Protein AF-A0A8T2M2I5-F1 (afdb_monomer_lite)

InterPro domains:
  IPR001315 CARD domain [PF00619] (6-70)
  IPR001315 CARD domain [PS50209] (1-70)
  IPR011029 Death-like domain superfamily [G3DSA:1.10.533.10] (4-73)
  IPR011029 Death-like domain superfamily [SSF47986] (6-71)

Organism: Astyanax mexicanus (NCBI:txid7994)

pLDDT: mean 75.89, std 15.06, range [43.91, 91.56]

Foldseek 3Di:
DDPVVLVVVLVCCLVDPDPVNLLVVLVVQCVDVVRLDDPVLSCCLVPVDPDSSSSSNSVSVSSVVSVCVVVVVDPPPPPPPPPPPDDDDD

Sequence (90 aa):
LSVDQLSNARLGLIEGVSEAVLKDVIDGLRAANPPVLTGREANQIMQGNQVQEDRVGQLVDVVCKKGDVASGYENHWQDGATSHQINPQI

Radius of gyration: 18.2 Å; chains: 1; bounding box: 41×56×34 Å

Structure (mmCIF, N/CA/C/O backbone):
data_AF-A0A8T2M2I5-F1
#
_entry.id   AF-A0A8T2M2I5-F1
#
loop_
_atom_site.group_PDB
_atom_site.id
_atom_site.type_symbol
_atom_site.label_atom_id
_atom_site.label_alt_id
_atom_site.label_comp_id
_atom_site.label_asym_id
_atom_site.label_entity_id
_atom_site.label_seq_id
_atom_site.pdbx_PDB_ins_code
_atom_site.Cartn_x
_atom_site.Cartn_y
_atom_site.Cartn_z
_atom_site.occupancy
_atom_site.B_iso_or_equiv
_atom_site.auth_seq_id
_atom_site.auth_comp_id
_atom_site.auth_asym_id
_atom_site.auth_atom_id
_atom_site.pdbx_PDB_model_num
ATOM 1 N N . LEU A 1 1 ? -8.077 0.241 -13.276 1.00 54.56 1 LEU A N 1
ATOM 2 C CA . LEU A 1 1 ? -8.802 0.942 -12.192 1.00 54.56 1 LEU A CA 1
ATOM 3 C C . LEU A 1 1 ? -8.820 2.427 -12.524 1.00 54.56 1 LEU A C 1
ATOM 5 O O . LEU A 1 1 ? -7.800 2.913 -12.989 1.00 54.56 1 LEU A O 1
ATOM 9 N N . SER A 1 2 ? -9.943 3.123 -12.321 1.00 72.12 2 SER A N 1
ATOM 10 C CA . SER A 1 2 ? -9.941 4.597 -12.330 1.00 72.12 2 SER A CA 1
ATOM 11 C C . SER A 1 2 ? -9.284 5.119 -11.046 1.00 72.12 2 SER A C 1
ATOM 13 O O . SER A 1 2 ? -9.350 4.441 -10.018 1.00 72.12 2 SER A O 1
ATOM 15 N N . VAL A 1 3 ? -8.704 6.320 -11.085 1.00 68.62 3 VAL A N 1
ATOM 16 C CA . VAL A 1 3 ? -8.103 7.000 -9.922 1.00 68.62 3 VAL A CA 1
ATOM 17 C C . VAL A 1 3 ? -9.114 7.116 -8.772 1.00 68.62 3 VAL A C 1
ATOM 19 O O . VAL A 1 3 ? -8.773 6.851 -7.624 1.00 68.62 3 VAL A O 1
ATOM 22 N N . ASP A 1 4 ? -10.388 7.377 -9.074 1.00 69.50 4 ASP A N 1
ATOM 23 C CA . ASP A 1 4 ? -11.457 7.440 -8.065 1.00 69.50 4 ASP A CA 1
ATOM 24 C C . ASP A 1 4 ? -11.717 6.096 -7.375 1.00 69.50 4 ASP A C 1
ATOM 26 O O . ASP A 1 4 ? -11.997 6.033 -6.178 1.00 69.50 4 ASP A O 1
ATOM 30 N N . GLN A 1 5 ? -11.600 4.992 -8.117 1.00 72.44 5 GLN A N 1
ATOM 31 C CA . GLN A 1 5 ? -11.769 3.660 -7.537 1.00 72.44 5 GLN A CA 1
ATOM 32 C C . GLN A 1 5 ? -10.585 3.275 -6.653 1.00 72.44 5 GLN A C 1
ATOM 34 O O . GLN A 1 5 ? -10.774 2.604 -5.641 1.00 72.44 5 GLN A O 1
ATOM 39 N N . LEU A 1 6 ? -9.384 3.730 -7.009 1.00 71.12 6 LEU A N 1
ATOM 40 C CA . LEU A 1 6 ? -8.186 3.547 -6.200 1.00 71.12 6 LEU A CA 1
ATOM 41 C C . LEU A 1 6 ? -8.268 4.350 -4.894 1.00 71.12 6 LEU A C 1
ATOM 43 O O . LEU A 1 6 ? -7.969 3.812 -3.831 1.00 71.12 6 LEU A O 1
ATOM 47 N N . SER A 1 7 ? -8.758 5.589 -4.954 1.00 71.94 7 SER A N 1
ATOM 48 C CA . SER A 1 7 ? -8.993 6.429 -3.773 1.00 71.94 7 SER A CA 1
ATOM 49 C C . SER A 1 7 ? -10.035 5.829 -2.824 1.00 71.94 7 SER A C 1
ATOM 51 O O . SER A 1 7 ? -9.809 5.779 -1.616 1.00 71.94 7 SER A O 1
ATOM 53 N N . ASN A 1 8 ? -11.144 5.300 -3.349 1.00 74.38 8 ASN A N 1
ATOM 54 C CA . ASN A 1 8 ? -12.155 4.637 -2.518 1.00 74.38 8 ASN A CA 1
ATOM 55 C C . ASN A 1 8 ? -11.642 3.326 -1.908 1.00 74.38 8 ASN A C 1
ATOM 57 O O . ASN A 1 8 ? -11.910 3.043 -0.741 1.00 74.38 8 ASN A O 1
ATOM 61 N N . ALA A 1 9 ? -10.865 2.544 -2.664 1.00 74.12 9 ALA A N 1
ATOM 62 C CA . ALA A 1 9 ? -10.218 1.350 -2.130 1.00 74.12 9 ALA A CA 1
ATOM 63 C C . ALA A 1 9 ? -9.202 1.702 -1.029 1.00 74.12 9 ALA A C 1
ATOM 65 O O . ALA A 1 9 ? -9.149 1.019 -0.010 1.00 74.12 9 ALA A O 1
ATOM 66 N N . ARG A 1 10 ? -8.444 2.796 -1.193 1.00 74.38 10 ARG A N 1
ATOM 67 C CA . ARG A 1 10 ? -7.509 3.318 -0.183 1.00 74.38 10 ARG A CA 1
ATOM 68 C C . ARG A 1 10 ? -8.228 3.651 1.123 1.00 74.38 10 ARG A C 1
ATOM 70 O O . ARG A 1 10 ? -7.772 3.211 2.170 1.00 74.38 10 ARG A O 1
ATOM 77 N N . LEU A 1 11 ? -9.356 4.363 1.067 1.00 73.69 11 LEU A N 1
ATOM 78 C CA . LEU A 1 11 ? -10.153 4.688 2.258 1.00 73.69 11 LEU A CA 1
ATOM 79 C C . LEU A 1 11 ? -10.679 3.431 2.964 1.00 73.69 11 LEU A C 1
ATOM 81 O O . LEU A 1 11 ? -10.478 3.279 4.164 1.00 73.69 11 LEU A O 1
ATOM 85 N N . GLY A 1 12 ? -11.253 2.482 2.217 1.00 75.75 12 GLY A N 1
ATOM 86 C CA . GLY A 1 12 ? -11.739 1.227 2.802 1.00 75.75 12 GLY A CA 1
ATOM 87 C C . GLY A 1 12 ? -10.631 0.370 3.428 1.00 75.75 12 GLY A C 1
ATOM 88 O O . GLY A 1 12 ? -10.855 -0.302 4.433 1.00 75.75 12 GLY A O 1
ATOM 89 N N . LEU A 1 13 ? -9.417 0.408 2.869 1.00 72.69 13 LEU A N 1
ATOM 90 C CA . LEU A 1 13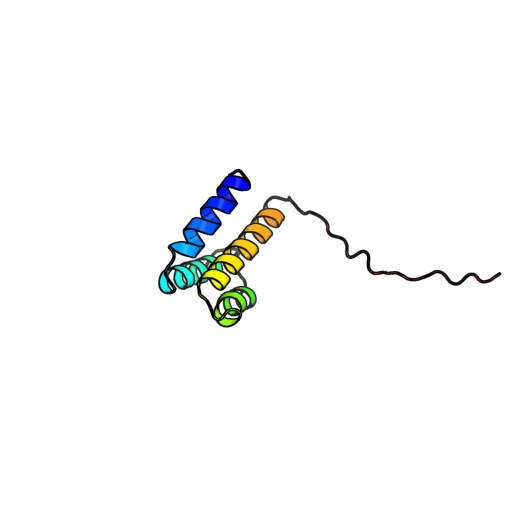 ? -8.254 -0.266 3.449 1.00 72.69 13 LEU A CA 1
ATOM 91 C C . LEU A 1 13 ? -7.772 0.421 4.731 1.00 72.69 13 LEU A C 1
ATOM 93 O O . LEU A 1 13 ? -7.409 -0.273 5.677 1.00 72.69 13 LEU A O 1
ATOM 97 N N . ILE A 1 14 ? -7.781 1.755 4.775 1.00 73.69 14 ILE A N 1
ATOM 98 C CA . ILE A 1 14 ? -7.399 2.530 5.962 1.00 73.69 14 ILE A CA 1
ATOM 99 C C . ILE A 1 14 ? -8.315 2.197 7.146 1.00 73.69 14 ILE A C 1
ATOM 101 O O . ILE A 1 14 ? -7.816 1.954 8.241 1.00 73.69 14 ILE A O 1
ATOM 105 N N . GLU A 1 15 ? -9.626 2.118 6.916 1.00 76.56 15 GLU A N 1
ATOM 106 C CA . GLU A 1 15 ? -10.614 1.864 7.973 1.00 76.56 15 GLU A CA 1
ATOM 107 C C . GLU A 1 15 ? -10.698 0.386 8.405 1.00 76.56 15 GLU A C 1
ATOM 109 O O . GLU A 1 15 ? -11.122 0.095 9.523 1.00 76.56 15 GLU A O 1
ATOM 114 N N . GLY A 1 16 ? -10.331 -0.562 7.530 1.00 76.06 16 GLY A N 1
ATOM 115 C CA . GLY A 1 16 ? -10.643 -1.988 7.716 1.00 76.06 16 GLY A CA 1
ATOM 116 C C . GLY A 1 16 ? -9.459 -2.945 7.884 1.00 76.06 16 GLY A C 1
ATOM 117 O O . GLY A 1 16 ? -9.663 -4.102 8.260 1.00 76.06 16 GLY A O 1
ATOM 118 N N . VAL A 1 17 ? -8.227 -2.525 7.589 1.00 81.19 17 VAL A N 1
ATOM 119 C CA . VAL A 1 17 ? -7.042 -3.388 7.735 1.00 81.19 17 VAL A CA 1
ATOM 120 C C . VAL A 1 17 ? -6.671 -3.510 9.212 1.00 81.19 17 VAL A C 1
ATOM 122 O O . VAL A 1 17 ? -6.845 -2.571 9.977 1.00 81.19 17 VAL A O 1
ATOM 125 N N . SER A 1 18 ? -6.149 -4.663 9.632 1.00 83.12 18 SER A N 1
ATOM 126 C CA . SER A 1 18 ? -5.511 -4.834 10.944 1.00 83.12 18 SER A CA 1
ATOM 127 C C . SER A 1 18 ? -3.993 -4.698 10.826 1.00 83.12 18 SER A C 1
ATOM 129 O O . SER A 1 18 ? -3.422 -4.936 9.759 1.00 83.12 18 SER A O 1
ATOM 131 N N . GLU A 1 19 ? -3.306 -4.372 11.921 1.00 81.75 19 GLU A N 1
ATOM 132 C CA . GLU A 1 19 ? -1.841 -4.234 11.915 1.00 81.75 19 GLU A CA 1
ATOM 133 C C . GLU A 1 19 ? -1.122 -5.515 11.442 1.00 81.75 19 GLU A C 1
ATOM 135 O O . GLU A 1 19 ? -0.117 -5.439 10.736 1.00 81.75 19 GLU A O 1
ATOM 140 N N . ALA A 1 20 ? -1.670 -6.694 11.758 1.00 85.12 20 ALA A N 1
ATOM 141 C CA . ALA A 1 20 ? -1.140 -7.973 11.287 1.00 85.12 20 ALA A CA 1
ATOM 142 C C . ALA A 1 20 ? -1.225 -8.105 9.757 1.00 85.12 20 ALA A C 1
ATOM 144 O O . ALA A 1 20 ? -0.235 -8.435 9.111 1.00 85.12 20 ALA A O 1
ATOM 145 N N . VAL A 1 21 ? -2.379 -7.768 9.172 1.00 86.94 21 VAL A N 1
ATOM 146 C CA . VAL A 1 21 ? -2.568 -7.795 7.714 1.00 86.94 21 VAL A CA 1
ATOM 147 C C . VAL A 1 21 ? -1.668 -6.765 7.033 1.00 86.94 21 VAL A C 1
ATOM 149 O O . VAL A 1 21 ? -1.067 -7.063 6.004 1.00 86.94 21 VAL A O 1
ATOM 152 N N . LEU A 1 22 ? -1.515 -5.572 7.616 1.00 86.50 22 LEU A N 1
ATOM 153 C CA . LEU A 1 22 ? -0.591 -4.557 7.109 1.00 86.50 22 LEU A CA 1
ATOM 154 C C . LEU A 1 22 ? 0.846 -5.092 7.045 1.00 86.50 22 LEU A C 1
ATOM 156 O O . LEU A 1 22 ? 1.523 -4.929 6.028 1.00 86.50 22 LEU A O 1
ATOM 160 N N . LYS A 1 23 ? 1.303 -5.755 8.111 1.00 87.75 23 LYS A N 1
ATOM 161 C CA . LYS A 1 23 ? 2.632 -6.365 8.155 1.00 87.75 23 LYS A CA 1
ATOM 162 C C . LYS A 1 23 ? 2.791 -7.457 7.096 1.00 87.75 23 LYS A C 1
ATOM 164 O O . LYS A 1 23 ? 3.781 -7.433 6.368 1.00 87.75 23 LYS A O 1
ATOM 169 N N . ASP A 1 24 ? 1.823 -8.361 6.973 1.00 90.06 24 ASP A N 1
ATOM 170 C CA . ASP A 1 24 ? 1.871 -9.451 5.992 1.00 90.06 24 ASP A CA 1
ATOM 171 C C . ASP A 1 24 ? 1.935 -8.917 4.554 1.00 90.06 24 ASP A C 1
ATOM 173 O O . ASP A 1 24 ? 2.698 -9.424 3.729 1.00 90.06 24 ASP A O 1
ATOM 177 N N . VAL A 1 25 ? 1.194 -7.843 4.254 1.00 88.88 25 VAL A N 1
ATOM 178 C CA . VAL A 1 25 ? 1.259 -7.168 2.950 1.00 88.88 25 VAL A CA 1
ATOM 179 C C . VAL A 1 25 ? 2.647 -6.570 2.710 1.00 88.88 25 VAL A C 1
ATOM 181 O O . VAL A 1 25 ? 3.214 -6.759 1.633 1.00 88.88 25 VAL A O 1
ATOM 184 N N . ILE A 1 26 ? 3.230 -5.883 3.696 1.00 90.06 26 ILE A N 1
ATOM 185 C CA . ILE A 1 26 ? 4.579 -5.307 3.580 1.00 90.06 26 ILE A CA 1
ATOM 186 C C . ILE A 1 26 ? 5.628 -6.404 3.360 1.00 90.06 26 ILE A C 1
ATOM 188 O O . ILE A 1 26 ? 6.484 -6.272 2.479 1.00 90.06 26 ILE A O 1
ATOM 192 N N . ASP A 1 27 ? 5.558 -7.492 4.125 1.00 91.19 27 ASP A N 1
ATOM 193 C CA . ASP A 1 27 ? 6.481 -8.618 3.999 1.00 91.19 27 ASP A CA 1
ATOM 194 C C . ASP A 1 27 ? 6.339 -9.301 2.627 1.00 91.19 27 ASP A C 1
ATOM 196 O O . ASP A 1 27 ? 7.351 -9.581 1.978 1.00 91.19 27 ASP A O 1
ATOM 200 N N . GLY A 1 28 ? 5.111 -9.479 2.128 1.00 90.50 28 GLY A N 1
ATOM 201 C CA . GLY A 1 28 ? 4.842 -10.008 0.789 1.00 90.50 28 GLY A CA 1
ATOM 202 C C . GLY A 1 28 ? 5.380 -9.118 -0.336 1.00 90.50 28 GLY A C 1
ATOM 203 O O . GLY A 1 28 ? 6.033 -9.608 -1.258 1.00 90.50 28 GLY A O 1
ATOM 204 N N . LEU A 1 29 ? 5.189 -7.798 -0.242 1.00 89.75 29 LEU A N 1
ATOM 205 C CA . LEU A 1 29 ? 5.712 -6.834 -1.221 1.00 89.75 29 LEU A CA 1
ATOM 206 C C . LEU A 1 29 ? 7.244 -6.751 -1.221 1.00 89.75 29 LEU A C 1
ATOM 208 O O . LEU A 1 29 ? 7.847 -6.460 -2.258 1.00 89.75 29 LEU A O 1
ATOM 212 N N . ARG A 1 30 ? 7.883 -7.018 -0.077 1.00 89.44 30 ARG A N 1
ATOM 213 C CA . ARG A 1 30 ? 9.343 -7.132 0.034 1.00 89.44 30 ARG A CA 1
ATOM 214 C C . ARG A 1 30 ? 9.864 -8.456 -0.528 1.00 89.44 30 ARG A C 1
ATOM 216 O O . ARG A 1 30 ? 10.968 -8.490 -1.059 1.00 89.44 30 ARG A O 1
ATOM 223 N N . ALA A 1 31 ? 9.096 -9.535 -0.390 1.00 90.00 31 ALA A N 1
ATOM 224 C CA . ALA A 1 31 ? 9.457 -10.866 -0.878 1.00 90.00 31 ALA A CA 1
ATOM 225 C C . ALA A 1 31 ? 9.200 -11.067 -2.384 1.00 90.00 31 ALA A C 1
ATOM 227 O O . ALA A 1 31 ? 9.673 -12.051 -2.954 1.00 90.00 31 ALA A O 1
ATOM 228 N N . ALA A 1 32 ? 8.460 -10.158 -3.029 1.00 88.06 32 ALA A N 1
ATOM 229 C CA . ALA A 1 32 ? 8.236 -10.166 -4.472 1.00 88.06 32 ALA A CA 1
ATOM 230 C C . ALA A 1 32 ? 9.555 -10.103 -5.272 1.00 88.06 32 ALA A C 1
ATOM 232 O O . ALA A 1 32 ? 10.580 -9.635 -4.777 1.00 88.06 32 ALA A O 1
ATOM 233 N N . ASN A 1 33 ? 9.523 -10.556 -6.531 1.00 82.88 33 ASN A N 1
ATOM 234 C CA . ASN A 1 33 ? 10.679 -10.520 -7.425 1.00 82.88 33 ASN A CA 1
ATOM 235 C C . ASN A 1 33 ? 10.318 -9.901 -8.795 1.00 82.88 33 ASN A C 1
ATOM 237 O O . ASN A 1 33 ? 9.583 -10.537 -9.554 1.00 82.88 33 ASN A O 1
ATOM 241 N N . PRO A 1 34 ? 10.834 -8.705 -9.138 1.00 83.75 34 PRO A N 1
ATOM 242 C CA . PRO A 1 34 ? 11.681 -7.858 -8.296 1.00 83.75 34 PRO A CA 1
ATOM 243 C C . PRO A 1 34 ? 10.912 -7.312 -7.074 1.00 83.75 34 PRO A C 1
ATOM 245 O O . PRO A 1 34 ? 9.685 -7.197 -7.124 1.00 83.75 34 PRO A O 1
ATOM 248 N N . PRO A 1 35 ? 11.608 -6.982 -5.972 1.00 86.19 35 PRO A N 1
ATOM 249 C CA . PRO A 1 35 ? 10.962 -6.468 -4.770 1.00 86.19 35 PRO A CA 1
ATOM 250 C C . PRO A 1 35 ? 10.264 -5.141 -5.064 1.00 86.19 35 PRO A C 1
ATOM 252 O O . PRO A 1 35 ? 10.871 -4.210 -5.598 1.00 86.19 35 PRO A O 1
ATOM 255 N N . VAL A 1 36 ? 8.988 -5.044 -4.683 1.00 89.75 36 VAL A N 1
ATOM 256 C CA . VAL A 1 36 ? 8.211 -3.805 -4.834 1.00 89.75 36 VAL A CA 1
ATOM 257 C C . VAL A 1 36 ? 8.679 -2.790 -3.794 1.00 89.75 36 VAL A C 1
ATOM 259 O O . VAL A 1 36 ? 8.945 -1.631 -4.119 1.00 89.75 36 VAL A O 1
ATOM 262 N N . LEU A 1 37 ? 8.844 -3.235 -2.545 1.00 91.56 37 LEU A N 1
ATOM 263 C CA . LEU A 1 37 ? 9.368 -2.419 -1.453 1.00 91.56 37 LEU A CA 1
ATOM 264 C C . LEU A 1 37 ? 10.804 -2.807 -1.118 1.00 91.56 37 LEU A C 1
ATOM 266 O O . LEU A 1 37 ? 11.129 -3.975 -0.902 1.00 91.56 37 LEU A O 1
ATOM 270 N N . THR A 1 38 ? 11.659 -1.799 -0.989 1.00 91.25 38 THR A N 1
ATOM 271 C CA . THR A 1 38 ? 12.973 -1.959 -0.369 1.00 91.25 38 THR A CA 1
ATOM 272 C C . THR A 1 38 ? 12.830 -2.116 1.145 1.00 91.25 38 THR A C 1
ATOM 274 O O . THR A 1 38 ? 11.864 -1.652 1.755 1.00 91.25 38 THR A O 1
ATOM 277 N N . GLY A 1 39 ? 13.840 -2.705 1.795 1.00 88.81 39 GLY A N 1
ATOM 278 C CA . GLY A 1 39 ? 13.862 -2.807 3.259 1.00 88.81 39 GLY A CA 1
ATOM 279 C C . GLY A 1 39 ? 13.769 -1.445 3.962 1.00 88.81 39 GLY A C 1
ATOM 280 O O . GLY A 1 39 ? 13.178 -1.345 5.033 1.00 88.81 39 GLY A O 1
ATOM 281 N N . ARG A 1 40 ? 14.291 -0.379 3.339 1.00 90.19 40 ARG A N 1
ATOM 282 C CA . ARG A 1 40 ? 14.206 0.985 3.875 1.00 90.19 40 ARG A CA 1
ATOM 283 C C . ARG A 1 40 ? 12.778 1.526 3.835 1.00 90.19 40 ARG A C 1
ATOM 285 O O . ARG A 1 40 ? 12.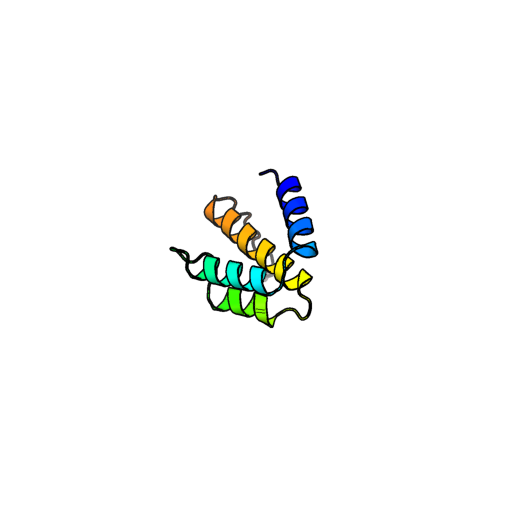319 2.043 4.845 1.00 90.19 40 ARG A O 1
ATOM 292 N N . GLU A 1 41 ? 12.091 1.385 2.703 1.00 91.25 41 GLU A N 1
ATOM 293 C CA . GLU A 1 41 ? 10.698 1.828 2.538 1.00 91.25 41 GLU A CA 1
ATOM 294 C C . GLU A 1 41 ? 9.765 1.068 3.486 1.00 91.25 41 GLU A C 1
ATOM 296 O O . GLU A 1 41 ? 8.970 1.682 4.190 1.00 91.25 41 GLU A O 1
ATOM 301 N N . ALA A 1 42 ? 9.926 -0.256 3.587 1.00 89.00 42 ALA A N 1
ATOM 302 C CA . ALA A 1 42 ? 9.163 -1.084 4.520 1.00 89.00 42 ALA A CA 1
ATOM 303 C C . ALA A 1 42 ? 9.346 -0.637 5.983 1.00 89.00 42 ALA A C 1
ATOM 305 O O . ALA A 1 42 ? 8.373 -0.492 6.724 1.00 89.00 42 ALA A O 1
ATOM 306 N N . ASN A 1 43 ? 10.588 -0.363 6.395 1.00 89.44 43 ASN A N 1
ATOM 307 C CA . ASN A 1 43 ? 10.877 0.113 7.749 1.00 89.44 43 ASN A CA 1
ATOM 308 C C . ASN A 1 43 ? 10.323 1.519 8.001 1.00 89.44 43 ASN A C 1
ATOM 310 O O . ASN A 1 43 ? 9.832 1.782 9.095 1.00 89.44 43 ASN A O 1
ATOM 314 N N . GLN A 1 44 ? 10.372 2.410 7.008 1.00 89.31 44 GLN A N 1
ATOM 315 C CA . GLN A 1 44 ? 9.786 3.748 7.116 1.00 89.31 44 GLN A CA 1
ATOM 316 C C . GLN A 1 44 ? 8.269 3.691 7.289 1.00 89.31 44 GLN A C 1
ATOM 318 O O . GLN A 1 44 ? 7.752 4.385 8.155 1.00 89.31 44 GLN A O 1
ATOM 323 N N . ILE A 1 45 ? 7.576 2.822 6.550 1.00 88.69 45 ILE A N 1
ATOM 324 C CA . ILE A 1 45 ? 6.127 2.629 6.700 1.00 88.69 45 ILE A CA 1
ATOM 325 C C . ILE A 1 45 ? 5.792 2.092 8.095 1.00 88.69 45 ILE A C 1
ATOM 327 O O . ILE A 1 45 ? 4.829 2.528 8.721 1.00 88.69 45 ILE A O 1
ATOM 331 N N . MET A 1 46 ? 6.596 1.162 8.616 1.00 85.31 46 MET A N 1
ATOM 332 C CA . MET A 1 46 ? 6.303 0.534 9.905 1.00 85.31 46 MET A CA 1
ATOM 333 C C . MET A 1 46 ? 6.658 1.391 11.117 1.00 85.31 46 MET A C 1
ATOM 335 O O . MET A 1 46 ? 5.967 1.324 12.131 1.00 85.31 46 MET A O 1
ATOM 339 N N . GLN A 1 47 ? 7.728 2.178 11.031 1.00 84.75 47 GLN A N 1
ATOM 340 C CA . GLN A 1 47 ? 8.254 2.943 12.165 1.00 84.75 47 GLN A CA 1
ATOM 341 C C . GLN A 1 47 ? 7.940 4.440 12.085 1.00 84.75 47 GLN A C 1
ATOM 343 O O . GLN A 1 47 ? 8.042 5.128 13.095 1.00 84.75 47 GLN A O 1
ATOM 348 N N . GLY A 1 48 ? 7.589 4.956 10.905 1.00 71.25 48 GLY A N 1
ATOM 349 C CA . GLY A 1 48 ? 7.428 6.389 10.662 1.00 71.25 48 GLY A CA 1
ATOM 350 C C . GLY A 1 48 ? 6.157 6.991 11.254 1.00 71.25 48 GLY A C 1
ATOM 351 O O . GLY A 1 48 ? 6.176 8.161 11.624 1.00 71.25 48 GLY A O 1
ATOM 352 N N . ASN A 1 49 ? 5.088 6.201 11.399 1.00 71.00 49 ASN A N 1
ATOM 353 C CA . ASN A 1 49 ? 3.786 6.705 11.841 1.00 71.00 49 ASN A CA 1
ATOM 354 C C . ASN A 1 49 ? 3.320 6.026 13.135 1.00 71.00 49 ASN A C 1
ATOM 356 O O . ASN A 1 49 ? 3.462 4.810 13.310 1.00 71.00 49 ASN A O 1
ATOM 360 N N . GLN A 1 50 ? 2.748 6.813 14.051 1.00 73.56 50 GLN A N 1
ATOM 361 C CA . GLN A 1 50 ? 2.242 6.306 15.331 1.00 73.56 50 GLN A CA 1
ATOM 362 C C . GLN A 1 50 ? 0.865 5.645 15.211 1.00 73.56 50 GLN A C 1
ATOM 364 O O . GLN A 1 50 ? 0.563 4.756 16.003 1.00 73.56 50 GLN A O 1
ATOM 369 N N . VAL A 1 51 ? 0.060 6.044 14.222 1.00 81.31 51 VAL A N 1
ATOM 370 C CA . VAL A 1 51 ? -1.303 5.540 14.009 1.00 81.31 51 VAL A CA 1
ATOM 371 C C . VAL A 1 51 ? -1.331 4.608 12.801 1.00 81.31 51 VAL A C 1
ATOM 373 O O . VAL A 1 51 ? -0.629 4.818 11.812 1.00 81.31 51 VAL A O 1
ATOM 376 N N . GLN A 1 52 ? -2.128 3.545 12.891 1.00 82.94 52 GLN A N 1
ATOM 377 C CA . GLN A 1 52 ? -2.210 2.511 11.863 1.00 82.94 52 GLN A CA 1
ATOM 378 C C . GLN A 1 52 ? -2.714 3.053 10.516 1.00 82.94 52 GLN A C 1
ATOM 380 O O . GLN A 1 52 ? -2.174 2.691 9.473 1.00 82.94 52 GLN A O 1
ATOM 385 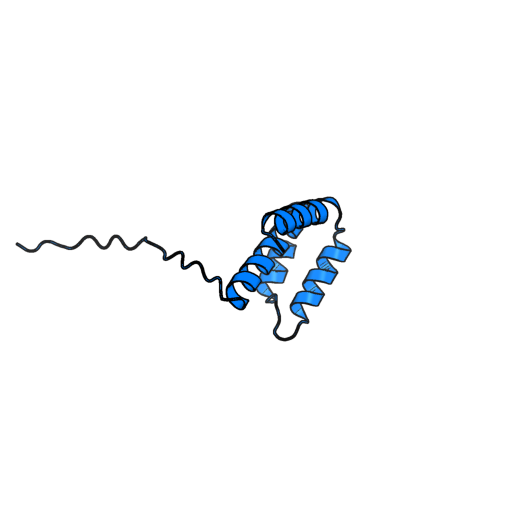N N . GLU A 1 53 ? -3.708 3.935 10.545 1.00 83.12 53 GLU A N 1
ATOM 386 C CA . GLU A 1 53 ? -4.327 4.555 9.369 1.00 83.12 53 GLU A CA 1
ATOM 387 C C . GLU A 1 53 ? -3.290 5.281 8.502 1.00 83.12 53 GLU A C 1
ATOM 389 O O . GLU A 1 53 ? -3.213 5.060 7.292 1.00 83.12 53 GLU A O 1
ATOM 394 N N . ASP A 1 54 ? -2.406 6.052 9.140 1.00 85.44 54 ASP A N 1
ATOM 395 C CA . ASP A 1 54 ? -1.305 6.749 8.473 1.00 85.44 54 ASP A CA 1
ATOM 396 C C . ASP A 1 54 ? -0.328 5.769 7.808 1.00 85.44 54 ASP A C 1
ATOM 398 O O . ASP A 1 54 ? 0.187 6.029 6.720 1.00 85.44 54 ASP A O 1
ATOM 402 N N . ARG A 1 55 ? -0.047 4.621 8.442 1.00 87.00 55 ARG A N 1
ATOM 403 C CA . ARG A 1 55 ? 0.832 3.588 7.862 1.00 87.00 55 ARG A CA 1
ATOM 404 C C . ARG A 1 55 ? 0.201 2.949 6.629 1.00 87.00 55 ARG A C 1
ATOM 406 O O . ARG A 1 55 ? 0.890 2.739 5.632 1.00 87.00 55 ARG A O 1
ATOM 413 N N . VAL A 1 56 ? -1.100 2.657 6.681 1.00 86.94 56 VAL A N 1
ATOM 414 C CA . VAL A 1 56 ? -1.845 2.121 5.532 1.00 86.94 56 VAL A CA 1
ATOM 415 C C . VAL A 1 56 ? -1.857 3.141 4.391 1.00 86.94 56 VAL A C 1
ATOM 417 O O . VAL A 1 56 ? -1.563 2.780 3.252 1.00 86.94 56 VAL A O 1
ATOM 420 N N . GLY A 1 57 ? -2.113 4.417 4.690 1.00 86.44 57 GLY A N 1
ATOM 421 C CA . GLY A 1 57 ? -2.058 5.500 3.707 1.00 86.44 57 GLY A CA 1
ATOM 422 C C . GLY A 1 57 ? -0.691 5.600 3.026 1.00 86.44 57 GLY A C 1
ATOM 423 O O . GLY A 1 57 ? -0.611 5.576 1.798 1.00 86.44 57 GLY A O 1
ATOM 424 N N . GLN A 1 58 ? 0.388 5.614 3.813 1.00 88.81 58 GLN A N 1
ATOM 425 C CA . GLN A 1 58 ? 1.754 5.683 3.293 1.00 88.81 58 GLN A CA 1
ATOM 426 C C . GLN A 1 58 ? 2.123 4.464 2.435 1.00 88.81 58 GLN A C 1
ATOM 428 O O . GLN A 1 58 ? 2.780 4.617 1.405 1.00 88.81 58 GLN A O 1
ATOM 433 N N . LEU A 1 59 ? 1.690 3.258 2.825 1.00 90.38 59 LEU A N 1
ATOM 434 C CA . LEU A 1 59 ? 1.882 2.055 2.016 1.00 90.38 59 LEU A CA 1
ATOM 435 C C . LEU A 1 59 ? 1.236 2.206 0.636 1.00 90.38 59 LEU A C 1
ATOM 437 O O . LEU A 1 59 ? 1.888 1.947 -0.378 1.00 90.38 59 LEU A O 1
ATOM 441 N N . VAL A 1 60 ? -0.032 2.627 0.600 1.00 88.38 60 VAL A N 1
ATOM 442 C CA . VAL A 1 60 ? -0.762 2.806 -0.659 1.00 88.38 60 VAL A CA 1
ATOM 443 C C . VAL A 1 60 ? -0.058 3.834 -1.539 1.00 88.38 60 VAL A C 1
ATOM 445 O O . VAL A 1 60 ? 0.160 3.562 -2.718 1.00 88.38 60 VAL A O 1
ATOM 4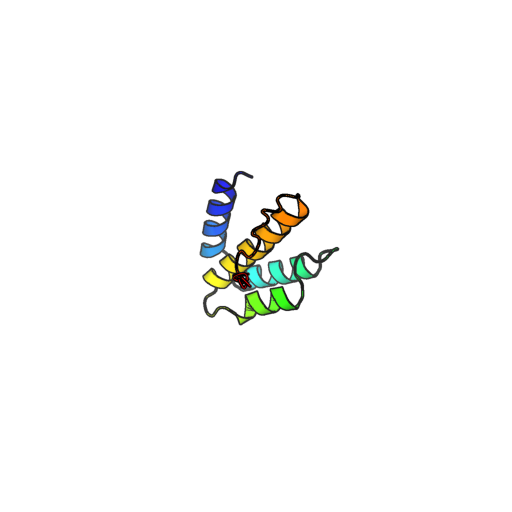48 N N . ASP A 1 61 ? 0.372 4.960 -0.974 1.00 88.50 61 ASP A N 1
ATOM 449 C CA . ASP A 1 61 ? 1.016 6.032 -1.735 1.00 88.50 61 ASP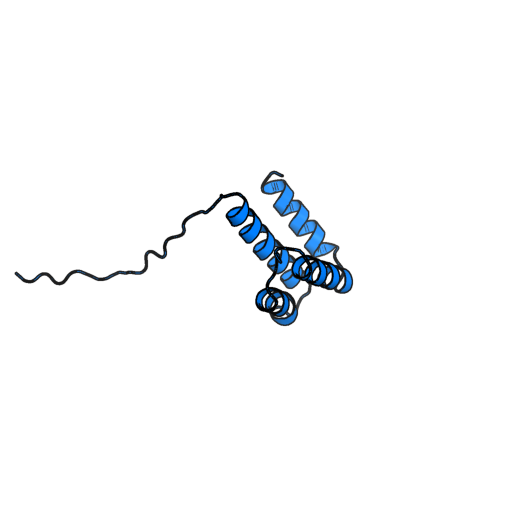 A CA 1
ATOM 450 C C . ASP A 1 61 ? 2.339 5.569 -2.372 1.00 88.50 61 ASP A C 1
ATOM 452 O O . ASP A 1 61 ? 2.588 5.821 -3.554 1.00 88.50 61 ASP A O 1
ATOM 456 N N . VAL A 1 62 ? 3.170 4.831 -1.624 1.00 90.00 62 VAL A N 1
ATOM 457 C CA . VAL A 1 62 ? 4.437 4.282 -2.139 1.00 90.00 62 VAL A CA 1
ATOM 458 C C . VAL A 1 62 ? 4.192 3.276 -3.264 1.00 90.00 62 VAL A C 1
ATOM 460 O O . VAL A 1 62 ? 4.864 3.333 -4.298 1.00 90.00 62 VAL A O 1
ATOM 463 N N . VAL A 1 63 ? 3.241 2.356 -3.085 1.00 87.81 63 VAL A N 1
ATOM 464 C CA . VAL A 1 63 ? 2.940 1.325 -4.089 1.00 87.81 63 VAL A CA 1
ATOM 465 C C . VAL A 1 63 ? 2.349 1.947 -5.352 1.00 87.81 63 VAL A C 1
ATOM 467 O O . VAL A 1 63 ? 2.773 1.585 -6.449 1.00 87.81 63 VAL A O 1
ATOM 470 N N . CYS A 1 64 ? 1.436 2.914 -5.218 1.00 86.69 64 CYS A N 1
ATOM 471 C CA . CYS A 1 64 ? 0.856 3.617 -6.363 1.00 86.69 64 CYS A CA 1
ATOM 472 C C . CYS A 1 64 ? 1.937 4.350 -7.158 1.00 86.69 64 CYS A C 1
ATOM 474 O O . CYS A 1 64 ? 2.058 4.126 -8.358 1.00 86.69 64 CYS A O 1
ATOM 476 N N . LYS A 1 65 ? 2.813 5.107 -6.483 1.00 86.94 65 LYS A N 1
ATOM 477 C CA . LYS A 1 65 ? 3.921 5.815 -7.140 1.00 86.94 65 LYS A CA 1
ATOM 478 C C . LYS A 1 65 ? 4.841 4.871 -7.917 1.00 86.94 65 LYS A C 1
ATOM 480 O O . LYS A 1 65 ? 5.285 5.196 -9.014 1.00 86.94 65 LYS A O 1
ATOM 485 N N . LYS A 1 66 ? 5.147 3.694 -7.364 1.00 86.00 66 LYS A N 1
ATOM 486 C CA . LYS A 1 66 ? 5.962 2.693 -8.071 1.00 86.00 66 LYS A CA 1
ATOM 487 C C . LYS A 1 66 ? 5.219 2.070 -9.248 1.00 86.00 66 LYS A C 1
ATOM 489 O O . LYS A 1 66 ? 5.847 1.800 -10.267 1.00 86.00 66 LYS A O 1
ATOM 494 N N . GLY A 1 67 ? 3.910 1.862 -9.122 1.00 83.50 67 GLY A N 1
ATOM 495 C CA . GLY A 1 67 ? 3.049 1.437 -10.224 1.00 83.50 67 GLY A CA 1
ATOM 496 C C . GLY A 1 67 ? 3.023 2.451 -11.369 1.00 83.50 67 GLY A C 1
ATOM 497 O O . GLY A 1 67 ? 3.150 2.058 -12.527 1.00 83.50 67 GLY A O 1
ATOM 498 N N . ASP A 1 68 ? 2.946 3.745 -11.058 1.00 82.75 68 ASP A N 1
ATOM 499 C CA . ASP A 1 68 ? 2.989 4.826 -12.051 1.00 82.75 68 ASP A CA 1
ATOM 500 C C . ASP A 1 68 ? 4.321 4.819 -12.815 1.00 82.75 68 ASP A C 1
ATOM 502 O O . ASP A 1 68 ? 4.332 4.773 -14.043 1.00 82.75 68 ASP A O 1
ATOM 506 N N . VAL A 1 69 ? 5.449 4.733 -12.100 1.00 80.88 69 VAL A N 1
ATOM 507 C CA . VAL A 1 69 ? 6.784 4.616 -12.719 1.00 80.88 69 VAL A CA 1
ATOM 508 C C . VAL A 1 69 ? 6.889 3.353 -13.580 1.00 80.88 69 VAL A C 1
ATOM 510 O O . VAL A 1 69 ? 7.317 3.417 -14.729 1.00 80.88 69 VAL A O 1
ATOM 513 N N . ALA A 1 70 ? 6.464 2.198 -13.061 1.00 76.75 70 ALA A N 1
ATOM 514 C CA . ALA A 1 70 ? 6.551 0.925 -13.778 1.00 76.75 70 ALA A CA 1
ATOM 515 C C . ALA A 1 70 ? 5.656 0.874 -15.027 1.00 76.75 70 ALA A C 1
ATOM 517 O O . ALA A 1 70 ? 5.991 0.203 -16.002 1.00 76.75 70 ALA A O 1
ATOM 518 N N . SER A 1 71 ? 4.524 1.578 -15.004 1.00 74.62 71 SER A N 1
ATOM 519 C CA . SER A 1 71 ? 3.603 1.690 -16.140 1.00 74.62 71 SER A CA 1
ATOM 520 C C . SER A 1 71 ? 4.001 2.776 -17.146 1.00 74.62 71 SER A C 1
ATOM 522 O O . SER A 1 71 ? 3.346 2.909 -18.179 1.00 74.62 71 SER A O 1
ATOM 524 N N . GLY A 1 72 ? 5.083 3.520 -16.884 1.00 66.94 72 GLY A N 1
ATOM 525 C CA . GLY A 1 72 ? 5.573 4.595 -17.748 1.00 66.94 72 GLY A CA 1
ATOM 526 C C . GLY A 1 72 ? 4.834 5.927 -17.578 1.00 66.94 72 GLY A C 1
ATOM 527 O O . GLY A 1 72 ? 5.062 6.850 -18.358 1.00 66.94 72 GLY A O 1
ATOM 528 N N . TYR A 1 73 ? 3.975 6.059 -16.564 1.00 57.34 73 TYR A N 1
ATOM 529 C CA . TYR A 1 73 ? 3.363 7.323 -16.151 1.00 57.34 73 TYR A CA 1
ATOM 530 C C . TYR A 1 73 ? 4.345 8.123 -15.275 1.00 57.34 73 TYR A C 1
ATOM 532 O O . TYR A 1 73 ? 4.126 8.355 -14.088 1.00 57.34 73 TYR A O 1
ATOM 540 N N . GLU A 1 74 ? 5.463 8.558 -15.854 1.00 51.62 74 GLU A N 1
ATOM 541 C CA . GLU A 1 74 ? 6.423 9.435 -15.178 1.00 51.62 74 GLU A CA 1
ATOM 542 C C . GLU A 1 74 ? 6.012 10.906 -15.379 1.00 51.62 74 GLU A C 1
ATOM 544 O O . GLU A 1 74 ? 6.361 11.548 -16.370 1.00 51.62 74 GLU A O 1
ATOM 549 N N . ASN A 1 75 ? 5.243 11.473 -14.441 1.00 51.09 75 ASN A N 1
ATOM 550 C CA . ASN A 1 75 ? 5.123 12.929 -14.347 1.00 51.09 75 ASN A CA 1
ATOM 551 C C . ASN A 1 75 ? 6.447 13.481 -13.811 1.00 51.09 75 ASN A C 1
ATOM 553 O O . ASN A 1 75 ? 6.729 13.436 -12.613 1.00 51.09 75 ASN A O 1
ATOM 557 N N . HIS A 1 76 ? 7.258 13.984 -14.735 1.00 47.19 76 HIS A N 1
ATOM 558 C CA . HIS A 1 76 ? 8.486 14.724 -14.498 1.00 47.19 76 HIS A CA 1
ATOM 559 C C . HIS A 1 76 ? 8.181 16.021 -13.728 1.00 47.19 76 HIS A C 1
ATOM 561 O O . HIS A 1 76 ? 8.049 17.095 -14.310 1.00 47.19 76 HIS A O 1
ATOM 567 N N . TRP A 1 77 ? 8.059 15.939 -12.402 1.00 43.91 77 TRP A N 1
ATOM 568 C CA . TRP A 1 77 ? 8.181 17.112 -11.541 1.00 43.91 77 TRP A CA 1
ATOM 569 C C . TRP A 1 77 ? 9.664 17.436 -11.405 1.00 43.91 77 TRP A C 1
ATOM 571 O O . TRP A 1 77 ? 10.336 17.024 -10.465 1.00 43.91 77 TRP A O 1
ATOM 581 N N . GLN A 1 78 ? 10.175 18.130 -12.420 1.00 45.66 78 GLN A N 1
ATOM 582 C CA . GLN A 1 78 ? 11.451 18.821 -12.349 1.00 45.66 78 GLN A CA 1
ATOM 583 C C . GLN A 1 78 ? 11.391 19.847 -11.217 1.00 45.66 78 GLN A C 1
ATOM 585 O O . GLN A 1 78 ? 10.580 20.775 -11.246 1.00 45.66 78 GLN A O 1
ATOM 590 N N . ASP A 1 79 ? 12.285 19.681 -10.246 1.00 49.00 79 ASP A N 1
ATOM 591 C CA . ASP A 1 79 ? 12.674 20.702 -9.286 1.00 49.00 79 ASP A CA 1
ATOM 592 C C . ASP A 1 79 ? 13.122 21.971 -10.029 1.00 49.00 79 ASP A C 1
ATOM 594 O O . ASP A 1 79 ? 14.270 22.123 -10.445 1.00 49.00 79 ASP A O 1
ATOM 598 N N . GLY A 1 80 ? 12.201 22.917 -10.191 1.00 48.00 80 GLY A N 1
ATOM 599 C CA . GLY A 1 80 ? 12.480 24.277 -10.641 1.00 48.00 80 GLY A CA 1
ATOM 600 C C . GLY A 1 80 ? 13.019 25.145 -9.505 1.00 48.00 80 GLY A C 1
ATOM 601 O O . GLY A 1 80 ? 12.476 26.212 -9.243 1.00 48.00 80 GLY A O 1
ATOM 602 N N . ALA A 1 81 ? 14.066 24.691 -8.815 1.00 50.50 81 ALA A N 1
ATOM 603 C CA . ALA A 1 81 ? 14.803 25.475 -7.825 1.00 50.50 81 ALA A CA 1
ATOM 604 C C . ALA A 1 81 ? 16.286 25.576 -8.204 1.00 50.50 81 ALA A C 1
ATOM 606 O O . ALA A 1 81 ? 17.179 25.270 -7.422 1.00 50.50 81 ALA A O 1
ATOM 607 N N . THR A 1 82 ?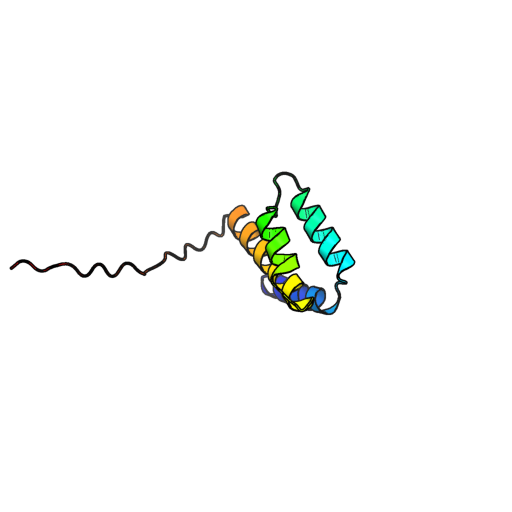 16.567 26.061 -9.412 1.00 52.84 82 THR A N 1
ATOM 608 C CA . THR A 1 82 ? 17.868 26.663 -9.728 1.00 52.84 82 THR A CA 1
ATOM 609 C C . THR A 1 82 ? 17.652 28.086 -10.214 1.00 52.84 82 THR A C 1
ATOM 611 O O . THR A 1 82 ? 17.736 28.378 -11.405 1.00 52.84 82 THR A O 1
ATOM 614 N N . SER A 1 83 ? 17.394 28.991 -9.269 1.00 47.41 83 SER A N 1
ATOM 615 C CA . SER A 1 83 ? 17.646 30.415 -9.479 1.00 47.41 83 SER A CA 1
ATOM 616 C C . SER A 1 83 ? 19.160 30.637 -9.420 1.00 47.41 83 SER A C 1
ATOM 618 O O . SER A 1 83 ? 19.712 31.017 -8.393 1.00 47.41 83 SER A O 1
ATOM 620 N N . HIS A 1 84 ? 19.857 30.325 -10.513 1.00 52.00 84 HIS A N 1
ATOM 621 C CA . HIS A 1 84 ? 21.159 30.928 -10.782 1.00 52.00 84 HIS A CA 1
ATOM 622 C C . HIS A 1 84 ? 20.890 32.177 -11.609 1.00 52.00 84 HIS A C 1
ATOM 624 O O . HIS A 1 84 ? 20.849 32.144 -12.839 1.00 52.00 84 HIS A O 1
ATOM 630 N N . GLN A 1 85 ? 20.633 33.274 -10.901 1.00 48.75 85 GLN A N 1
ATOM 631 C CA . GLN A 1 85 ? 20.535 34.589 -11.504 1.00 48.75 85 GLN A CA 1
ATOM 632 C C . GLN A 1 85 ? 21.873 34.917 -12.171 1.00 48.75 85 GLN A C 1
ATOM 634 O O . GLN A 1 85 ? 22.929 34.944 -11.540 1.00 48.75 85 GLN A O 1
ATOM 639 N N . ILE A 1 86 ? 21.792 35.106 -13.483 1.00 51.38 86 ILE A N 1
ATOM 640 C CA . ILE A 1 86 ? 22.895 35.448 -14.368 1.00 51.38 86 ILE A CA 1
ATOM 641 C C . ILE A 1 86 ? 23.492 36.789 -13.936 1.00 51.38 86 ILE A C 1
ATOM 643 O O . ILE A 1 86 ? 22.773 37.767 -13.746 1.00 51.38 86 ILE A O 1
ATOM 647 N N . ASN A 1 87 ? 24.815 36.805 -13.788 1.00 44.88 87 ASN A N 1
ATOM 648 C CA . ASN A 1 87 ? 25.653 37.991 -13.643 1.00 44.88 87 ASN A CA 1
ATOM 649 C C . ASN A 1 87 ? 25.631 38.804 -14.953 1.00 44.88 87 ASN A C 1
ATOM 651 O O . ASN A 1 87 ? 26.129 38.291 -15.960 1.00 44.88 87 ASN A O 1
ATOM 655 N N . PRO A 1 88 ? 25.104 40.042 -14.992 1.00 52.91 88 PRO A N 1
ATOM 656 C CA . PRO A 1 88 ? 25.336 40.919 -16.123 1.00 52.91 88 PRO A CA 1
ATOM 657 C C . PRO A 1 88 ? 26.664 41.657 -15.918 1.00 52.91 88 PRO A C 1
ATOM 659 O O . PRO A 1 88 ? 26.739 42.683 -15.248 1.00 52.91 88 PRO A O 1
ATOM 662 N N . GLN A 1 89 ? 27.721 41.124 -16.526 1.00 46.47 89 GLN A N 1
ATOM 663 C CA . GLN A 1 89 ? 28.874 41.925 -16.925 1.00 46.47 89 GLN A CA 1
ATOM 664 C C . GLN A 1 89 ? 28.495 42.698 -18.190 1.00 46.47 89 GLN A C 1
ATOM 666 O O . GLN A 1 89 ? 28.611 42.116 -19.265 1.00 46.47 89 GLN A O 1
ATOM 671 N N . ILE A 1 90 ? 28.029 43.950 -18.048 1.00 47.50 90 ILE A N 1
ATOM 672 C CA . ILE A 1 90 ? 28.361 45.111 -18.907 1.00 47.50 90 ILE A CA 1
ATOM 673 C C . ILE A 1 90 ? 28.237 46.380 -18.058 1.00 47.50 90 ILE A C 1
ATOM 675 O O . ILE A 1 90 ? 27.145 46.584 -17.481 1.00 47.50 90 ILE A O 1
#

Secondary structure (DSSP, 8-state):
--HHHHHHHHHHHHHH--HHHHHHHHHHHHHSSS-SS-HHHHHHHHHH-SSHHHHHHHHHHHHHHHHHHHTT------------------